Protein AF-A0A1V5ZG00-F1 (afdb_monomer)

Solvent-accessible surface area (backbone atoms only — not comparable to full-atom values): 4376 Å² total; per-residue (Å²): 134,84,85,76,84,76,88,78,64,95,50,57,70,59,53,49,56,52,49,41,53,52,41,28,76,74,72,48,63,80,54,98,72,49,72,72,56,53,43,51,54,52,31,46,55,53,35,49,55,53,23,70,74,68,79,43,91,64,68,43,66,63,50,39,54,66,68,68,73,115

Sequence (70 aa):
MTEVPLPNPTYSGHLWQLDEFLSWLDGGREPDTVLSDNMQSAATMFAAIVASGDAATVDVQKMVQAAMQV

Structure (mmCIF, N/CA/C/O backbone):
data_AF-A0A1V5ZG00-F1
#
_entry.id   AF-A0A1V5ZG00-F1
#
loop_
_atom_site.group_PDB
_atom_site.id
_atom_site.type_symbol
_atom_site.label_atom_id
_atom_s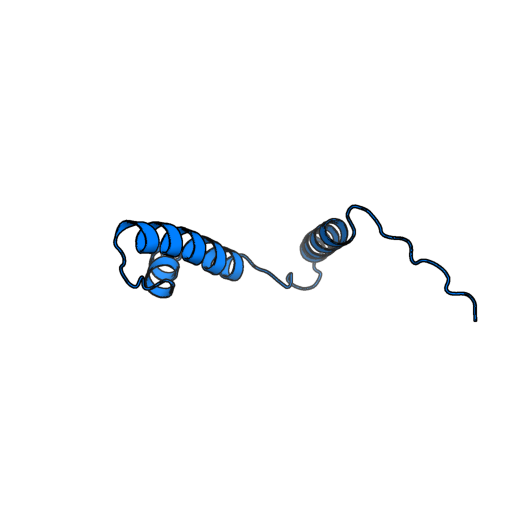ite.label_alt_id
_atom_site.label_comp_id
_atom_site.label_asym_id
_atom_site.label_entity_id
_atom_site.label_seq_id
_atom_site.pdbx_PDB_ins_code
_atom_site.Cartn_x
_atom_site.Cartn_y
_atom_site.Cartn_z
_atom_site.occupancy
_atom_site.B_iso_or_equiv
_atom_site.auth_seq_id
_atom_site.auth_comp_id
_atom_site.auth_asym_id
_atom_site.auth_atom_id
_atom_site.pdbx_PDB_model_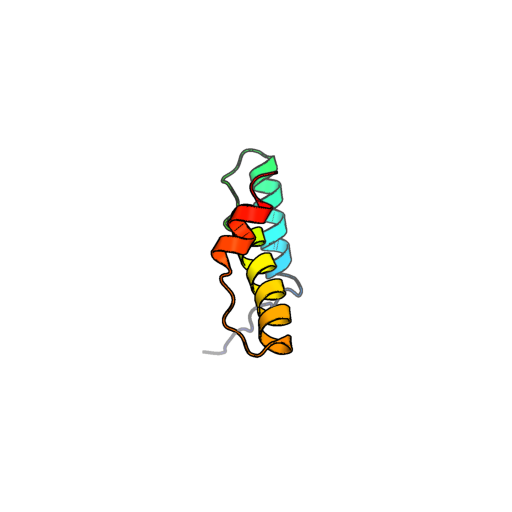num
ATOM 1 N N . MET A 1 1 ? 31.343 -31.960 -0.375 1.00 70.25 1 MET A N 1
ATOM 2 C CA . MET A 1 1 ? 31.099 -30.792 -1.246 1.00 70.25 1 MET A CA 1
ATOM 3 C C . MET A 1 1 ? 31.330 -29.558 -0.402 1.00 70.25 1 MET A C 1
ATOM 5 O O . MET A 1 1 ? 30.789 -29.510 0.693 1.00 70.25 1 MET A O 1
ATOM 9 N N . THR A 1 2 ? 32.176 -28.635 -0.854 1.00 85.56 2 THR A N 1
ATOM 10 C CA . THR A 1 2 ? 32.371 -27.347 -0.173 1.00 85.56 2 THR A CA 1
ATOM 11 C C . THR A 1 2 ? 31.317 -26.388 -0.703 1.00 85.56 2 THR A C 1
ATOM 13 O O . THR A 1 2 ? 31.209 -26.218 -1.916 1.00 85.56 2 THR A O 1
ATOM 16 N N . GLU A 1 3 ? 30.507 -25.826 0.184 1.00 86.44 3 GLU A N 1
ATOM 17 C CA . GLU A 1 3 ? 29.499 -24.831 -0.177 1.00 86.44 3 GLU A CA 1
ATOM 18 C C . GLU A 1 3 ? 30.182 -23.552 -0.688 1.00 86.44 3 GLU A C 1
ATOM 20 O O . GLU A 1 3 ? 31.176 -23.101 -0.116 1.00 86.44 3 GLU A O 1
ATOM 25 N N . VAL A 1 4 ? 29.673 -22.990 -1.787 1.00 88.62 4 VAL A N 1
ATOM 26 C CA . VAL A 1 4 ? 30.122 -21.699 -2.324 1.00 88.62 4 VAL A CA 1
ATOM 27 C C . VAL A 1 4 ? 29.121 -20.637 -1.866 1.00 88.62 4 VAL A C 1
ATOM 29 O O . VAL A 1 4 ? 27.940 -20.773 -2.188 1.00 88.62 4 VAL A O 1
ATOM 32 N N . PRO A 1 5 ? 29.547 -19.586 -1.140 1.00 86.62 5 PRO A N 1
ATOM 33 C CA . PRO A 1 5 ? 28.637 -18.542 -0.684 1.00 86.62 5 PRO A CA 1
ATOM 34 C C . PRO A 1 5 ? 28.014 -17.803 -1.870 1.00 86.62 5 PRO A C 1
ATOM 36 O O . PRO A 1 5 ? 28.727 -17.367 -2.778 1.00 86.62 5 PRO A O 1
ATOM 39 N N . LEU A 1 6 ? 26.693 -17.626 -1.850 1.00 86.25 6 LEU A N 1
ATOM 40 C CA . LEU A 1 6 ? 26.019 -16.787 -2.835 1.00 86.25 6 LEU A CA 1
ATOM 41 C C . LEU A 1 6 ? 26.358 -15.309 -2.588 1.00 86.25 6 LEU A C 1
ATOM 43 O O . LEU A 1 6 ? 26.343 -14.861 -1.437 1.00 86.25 6 LEU A O 1
ATOM 47 N N . PRO A 1 7 ? 26.618 -14.522 -3.646 1.00 83.44 7 PRO A N 1
ATO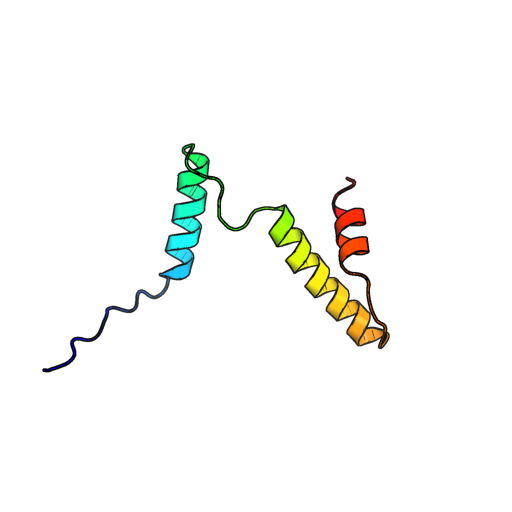M 48 C CA . PRO A 1 7 ? 26.635 -13.072 -3.535 1.00 83.44 7 PRO A CA 1
ATOM 49 C C . PRO A 1 7 ? 25.282 -12.583 -3.004 1.00 83.44 7 PRO A C 1
ATOM 51 O O . PRO A 1 7 ? 24.242 -12.974 -3.529 1.00 83.44 7 PRO A O 1
ATOM 54 N N . ASN A 1 8 ? 25.293 -11.721 -1.986 1.00 82.00 8 ASN A N 1
ATOM 55 C CA . ASN A 1 8 ? 24.096 -11.049 -1.483 1.00 82.00 8 ASN A CA 1
ATOM 56 C C . ASN A 1 8 ? 24.142 -9.570 -1.901 1.00 82.00 8 ASN A C 1
ATOM 58 O O . ASN A 1 8 ? 24.816 -8.779 -1.236 1.00 82.00 8 ASN A O 1
ATOM 62 N N . PRO A 1 9 ? 23.504 -9.181 -3.020 1.00 82.94 9 PRO A N 1
ATOM 63 C CA . PRO A 1 9 ? 23.504 -7.794 -3.454 1.00 82.94 9 PRO A CA 1
ATOM 64 C C . PRO A 1 9 ? 22.705 -6.953 -2.459 1.00 82.94 9 PRO A C 1
ATOM 66 O O . PRO A 1 9 ? 21.552 -7.270 -2.176 1.00 82.94 9 PRO A O 1
ATOM 69 N N . THR A 1 10 ? 23.283 -5.843 -1.993 1.00 90.75 10 THR A N 1
ATOM 70 C CA . THR A 1 10 ? 22.691 -4.957 -0.973 1.00 90.75 10 THR A CA 1
ATOM 71 C C . THR A 1 10 ? 21.257 -4.518 -1.289 1.00 90.75 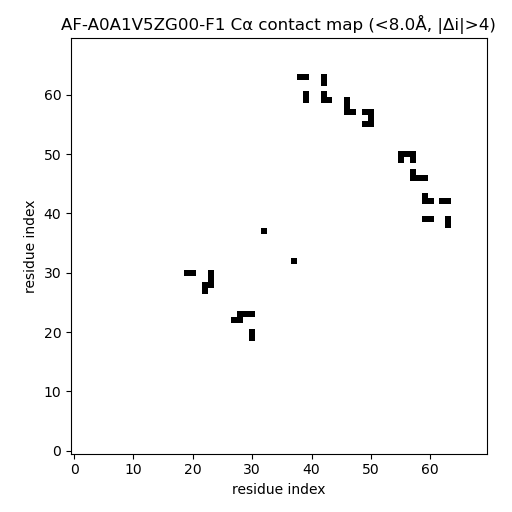10 THR A C 1
ATOM 73 O O . THR A 1 10 ? 20.470 -4.297 -0.376 1.00 90.75 10 THR A O 1
ATOM 76 N N . TYR A 1 11 ? 20.907 -4.403 -2.574 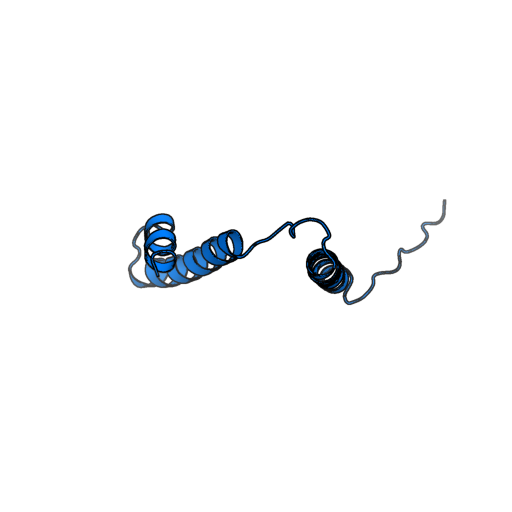1.00 92.19 11 TYR A N 1
ATOM 77 C CA . TYR A 1 11 ? 19.637 -3.834 -3.036 1.00 92.19 11 TYR A CA 1
ATOM 78 C C . TYR A 1 11 ? 18.869 -4.751 -3.991 1.00 92.19 11 TYR A C 1
ATOM 80 O O . TYR A 1 11 ? 18.098 -4.259 -4.809 1.00 92.19 11 TYR A O 1
ATOM 88 N N . SER A 1 12 ? 19.081 -6.068 -3.918 1.00 89.25 12 SER A N 1
ATOM 89 C CA . SER A 1 12 ? 18.466 -7.041 -4.837 1.00 89.25 12 SER A CA 1
ATOM 90 C C . SER A 1 12 ? 16.952 -6.839 -5.016 1.00 89.25 12 SER A C 1
ATOM 92 O O . SER A 1 12 ? 16.481 -6.765 -6.147 1.00 89.25 12 SER A O 1
ATOM 94 N N . GLY A 1 13 ? 16.208 -6.649 -3.921 1.00 89.50 13 GLY A N 1
ATOM 95 C CA . GLY A 1 13 ? 14.764 -6.389 -3.970 1.00 89.50 13 GLY A CA 1
ATOM 96 C C . GLY A 1 13 ? 14.387 -5.036 -4.587 1.00 89.50 13 GLY A C 1
ATOM 97 O O . GLY A 1 13 ? 13.449 -4.959 -5.372 1.00 89.50 13 GLY A O 1
A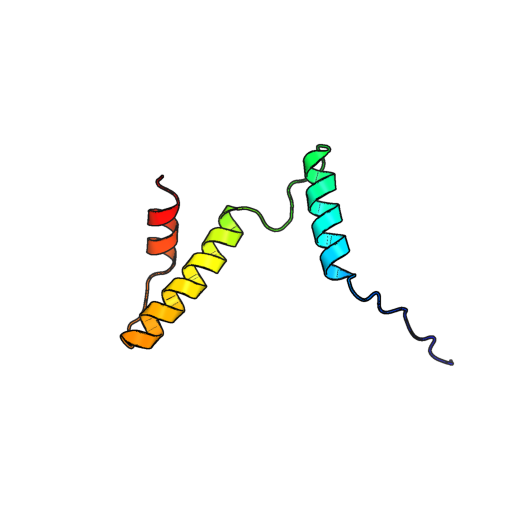TOM 98 N N . HIS A 1 14 ? 15.134 -3.969 -4.287 1.00 93.38 14 HIS A N 1
ATOM 99 C CA . HIS A 1 14 ? 14.866 -2.643 -4.859 1.00 93.38 14 HIS A CA 1
ATOM 100 C C . HIS A 1 14 ? 15.152 -2.600 -6.358 1.00 93.38 14 HIS A C 1
ATOM 102 O O . HIS A 1 14 ? 14.388 -2.003 -7.109 1.00 93.38 14 HIS A O 1
ATOM 108 N N . LEU A 1 15 ? 16.236 -3.247 -6.794 1.00 93.94 15 LEU A N 1
ATOM 109 C CA . LEU A 1 15 ? 16.573 -3.348 -8.211 1.00 93.94 15 LEU A CA 1
ATOM 110 C C . LEU A 1 15 ? 15.478 -4.082 -8.985 1.00 93.94 15 LEU A C 1
ATOM 112 O O . LEU A 1 15 ? 15.139 -3.655 -10.079 1.00 93.94 15 LEU A O 1
ATOM 116 N N . TRP A 1 16 ? 14.890 -5.125 -8.396 1.00 92.75 16 TRP A N 1
ATOM 117 C CA . TRP A 1 16 ? 13.778 -5.848 -9.009 1.00 92.75 16 TRP A CA 1
ATOM 118 C C . TRP A 1 16 ? 12.519 -4.977 -9.159 1.00 92.75 16 TRP A C 1
ATOM 120 O O . TRP A 1 16 ? 11.936 -4.937 -10.235 1.00 92.75 16 TRP A O 1
ATOM 130 N N . GLN A 1 17 ? 12.145 -4.209 -8.128 1.00 93.06 17 GLN A N 1
ATOM 131 C CA . GLN A 1 17 ? 11.002 -3.282 -8.213 1.00 93.06 17 GLN A CA 1
ATOM 132 C C . GLN A 1 17 ? 11.223 -2.168 -9.247 1.00 93.06 17 GLN A C 1
ATOM 134 O O . GLN A 1 17 ? 10.298 -1.785 -9.962 1.00 93.06 17 GLN A O 1
ATOM 139 N N . LEU A 1 18 ? 12.448 -1.637 -9.332 1.00 93.81 18 LEU A N 1
ATOM 140 C CA . LEU A 1 18 ? 12.805 -0.627 -10.330 1.00 93.81 18 LEU A CA 1
ATOM 141 C C . LEU A 1 18 ? 12.742 -1.194 -11.750 1.00 93.81 18 LEU A C 1
ATOM 143 O O . LEU A 1 18 ? 12.208 -0.535 -12.637 1.00 93.81 18 LEU A O 1
ATOM 147 N N . ASP A 1 19 ? 13.271 -2.399 -11.956 1.00 95.00 19 ASP A N 1
ATOM 148 C CA . ASP A 1 19 ? 13.236 -3.088 -13.247 1.00 95.00 19 ASP A CA 1
ATOM 149 C C . ASP A 1 19 ? 11.798 -3.362 -13.702 1.00 95.00 19 ASP A C 1
ATOM 151 O O . ASP A 1 19 ? 11.452 -3.070 -14.846 1.00 95.00 19 ASP A O 1
ATOM 155 N N . GLU A 1 20 ? 10.936 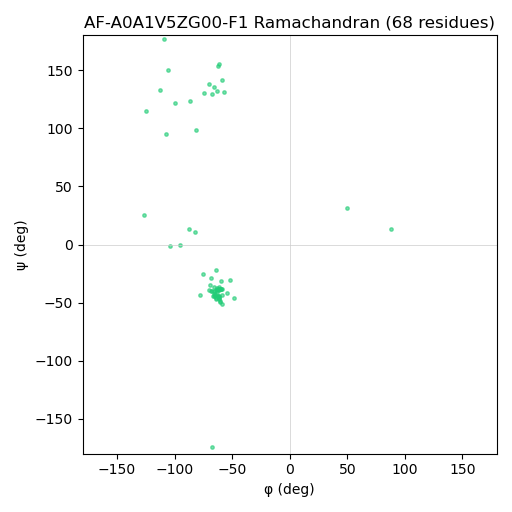-3.829 -12.796 1.00 95.38 20 GLU A N 1
ATOM 156 C CA . GLU A 1 20 ? 9.519 -4.061 -13.083 1.00 95.38 20 GLU A CA 1
ATOM 157 C C . GLU A 1 20 ? 8.800 -2.761 -13.480 1.00 95.38 20 GLU A C 1
ATOM 159 O O . GLU A 1 20 ? 8.092 -2.725 -14.489 1.00 95.38 20 GLU A O 1
ATOM 164 N N . PHE A 1 21 ? 9.032 -1.670 -12.742 1.00 94.44 21 PHE A N 1
ATOM 165 C CA . PHE A 1 21 ? 8.433 -0.369 -13.039 1.00 94.44 21 PHE A CA 1
ATOM 166 C C . PHE A 1 21 ? 8.898 0.204 -14.385 1.00 94.44 21 PHE A C 1
ATOM 168 O O . PHE A 1 21 ? 8.074 0.652 -15.182 1.00 94.44 21 PHE A O 1
ATOM 175 N N . LEU A 1 22 ? 10.206 0.186 -14.658 1.00 96.81 22 LEU A N 1
ATOM 176 C CA . LEU A 1 22 ? 10.755 0.691 -15.920 1.00 96.81 22 LEU A CA 1
ATOM 177 C C . LEU A 1 22 ? 10.305 -0.167 -17.107 1.00 96.81 22 LEU A C 1
ATOM 179 O O . LEU A 1 22 ? 9.881 0.376 -18.124 1.00 96.81 22 LEU A O 1
ATOM 183 N N . SER A 1 23 ? 10.308 -1.493 -16.950 1.00 96.81 23 SER A N 1
ATOM 184 C CA . SER A 1 23 ? 9.815 -2.417 -17.975 1.00 96.81 23 SER A CA 1
ATOM 185 C C . SER A 1 23 ? 8.349 -2.161 -18.314 1.00 96.81 23 SER A C 1
ATOM 187 O O . SER A 1 23 ? 7.969 -2.232 -19.481 1.00 96.81 23 SER A O 1
ATOM 189 N N . TRP A 1 24 ? 7.519 -1.839 -17.318 1.00 96.19 24 TRP A N 1
ATOM 190 C CA . TRP A 1 24 ? 6.127 -1.463 -17.550 1.00 96.19 24 TRP A CA 1
ATOM 191 C C . TRP A 1 24 ? 5.997 -0.158 -18.348 1.00 96.19 24 TRP A C 1
ATOM 193 O O . TRP A 1 24 ? 5.207 -0.102 -19.293 1.00 96.19 24 TRP A O 1
ATOM 203 N N . LEU A 1 25 ? 6.802 0.866 -18.035 1.00 96.06 25 LEU A N 1
ATOM 204 C CA . LEU A 1 25 ? 6.824 2.123 -18.800 1.00 96.06 25 LEU A CA 1
ATOM 205 C C . LEU A 1 25 ? 7.208 1.914 -20.273 1.00 96.06 25 LEU A C 1
ATOM 207 O O . LEU A 1 25 ? 6.694 2.619 -21.142 1.00 96.06 25 LEU A O 1
ATOM 211 N N . ASP A 1 26 ? 8.041 0.913 -20.553 1.00 97.88 26 ASP A N 1
ATOM 212 C CA . ASP A 1 26 ? 8.451 0.526 -21.907 1.00 97.88 26 ASP A CA 1
ATOM 213 C C . ASP A 1 26 ? 7.426 -0.384 -22.626 1.00 97.88 26 ASP A C 1
ATOM 215 O O . ASP A 1 26 ? 7.702 -0.929 -23.698 1.00 97.88 26 ASP A O 1
ATOM 219 N N . GLY A 1 27 ? 6.217 -0.543 -22.072 1.00 97.62 27 GLY A N 1
ATOM 220 C CA . GLY A 1 27 ? 5.134 -1.345 -22.654 1.00 97.62 27 GLY A CA 1
ATOM 221 C C . GLY A 1 27 ? 5.166 -2.825 -22.265 1.00 97.62 27 GLY A C 1
ATOM 222 O O . GLY A 1 27 ? 4.478 -3.642 -22.882 1.00 97.62 27 GLY A O 1
ATOM 223 N N . GLY A 1 28 ? 5.966 -3.179 -21.258 1.00 96.19 28 GLY A N 1
ATOM 224 C CA . GLY A 1 28 ? 5.948 -4.486 -20.617 1.00 96.19 28 GLY A CA 1
ATOM 225 C C . GLY A 1 28 ? 4.663 -4.746 -19.825 1.00 96.19 28 GLY A C 1
ATOM 226 O O . GLY A 1 28 ? 3.704 -3.973 -19.846 1.00 96.19 28 GLY A O 1
ATOM 227 N N . ARG A 1 29 ? 4.634 -5.880 -19.116 1.00 95.62 29 ARG A N 1
ATOM 228 C CA . ARG A 1 29 ? 3.490 -6.255 -18.271 1.00 95.62 29 ARG A CA 1
ATOM 229 C C . ARG A 1 29 ? 3.272 -5.236 -17.150 1.00 95.62 29 ARG A C 1
ATOM 231 O O . ARG A 1 29 ? 4.217 -4.597 -16.699 1.00 95.62 29 ARG A O 1
ATOM 238 N N . GLU A 1 30 ? 2.033 -5.145 -16.681 1.00 93.62 30 GLU A N 1
ATOM 239 C CA . GLU A 1 30 ? 1.710 -4.409 -15.460 1.00 93.62 30 GLU A CA 1
ATOM 240 C C . GLU A 1 30 ? 2.498 -4.984 -14.259 1.00 93.62 30 GLU A C 1
ATOM 242 O O . GLU A 1 30 ? 2.693 -6.209 -14.206 1.00 93.62 30 GLU A O 1
ATOM 247 N N . PRO A 1 31 ? 2.984 -4.132 -13.332 1.00 93.56 31 PRO A N 1
ATOM 248 C CA . PRO A 1 31 ? 3.694 -4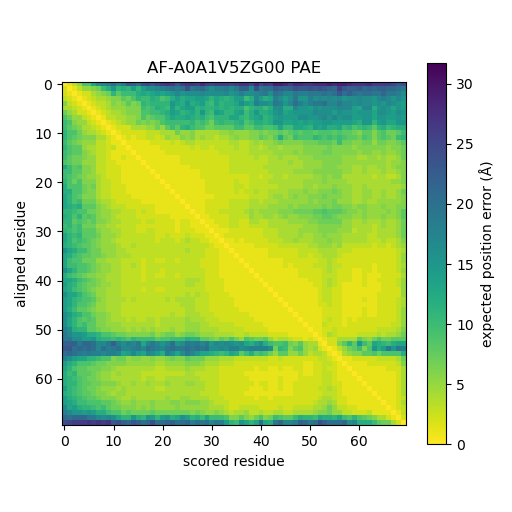.582 -12.140 1.00 93.56 31 PRO A CA 1
ATOM 249 C C . PRO A 1 31 ? 2.825 -5.466 -11.246 1.00 93.56 31 PRO A C 1
ATOM 251 O O . PRO A 1 31 ? 1.604 -5.322 -11.221 1.00 93.56 31 PRO A O 1
ATOM 254 N N . ASP A 1 32 ? 3.456 -6.327 -10.447 1.00 92.25 32 ASP A N 1
ATOM 255 C CA . ASP A 1 32 ? 2.743 -7.212 -9.515 1.00 92.25 32 ASP A CA 1
ATOM 256 C C . ASP A 1 32 ? 1.983 -6.447 -8.419 1.00 92.25 32 ASP A C 1
ATOM 258 O O . ASP A 1 32 ? 1.075 -6.991 -7.794 1.00 92.25 32 ASP A O 1
ATOM 262 N N . THR A 1 33 ? 2.376 -5.201 -8.144 1.00 92.19 33 THR A N 1
ATOM 263 C CA . THR A 1 33 ? 1.713 -4.324 -7.173 1.00 92.19 33 THR A CA 1
ATOM 264 C C . THR A 1 33 ? 1.325 -3.016 -7.840 1.00 92.19 33 THR A C 1
ATOM 266 O O . THR A 1 33 ? 2.184 -2.220 -8.231 1.00 92.19 33 THR A O 1
ATOM 269 N N . VAL A 1 34 ? 0.022 -2.772 -7.933 1.00 90.56 34 VAL A N 1
ATOM 270 C CA . VAL A 1 34 ? -0.535 -1.592 -8.600 1.00 90.56 34 VAL A CA 1
ATOM 271 C C . VAL A 1 34 ? -1.130 -0.615 -7.587 1.00 90.56 34 VAL A C 1
ATOM 273 O O . VAL A 1 34 ? -1.157 -0.854 -6.377 1.00 90.56 34 VAL A O 1
ATOM 276 N N . LEU A 1 35 ? -1.617 0.533 -8.066 1.00 90.62 35 LEU A N 1
ATOM 277 C CA . LEU A 1 35 ? -2.146 1.585 -7.196 1.00 90.62 35 LEU A CA 1
ATOM 278 C C . LEU A 1 35 ? -3.248 1.072 -6.254 1.00 90.62 35 LEU A C 1
ATOM 280 O O . LEU A 1 35 ? -3.243 1.425 -5.077 1.00 90.62 35 LEU A O 1
ATOM 284 N N . SER A 1 36 ? -4.163 0.222 -6.730 1.00 92.38 36 SER A N 1
ATOM 285 C CA . SER A 1 36 ? -5.234 -0.325 -5.888 1.00 92.38 36 SER A CA 1
ATOM 286 C C . SER A 1 36 ? -4.704 -1.147 -4.713 1.00 92.38 36 SER A C 1
ATOM 288 O O . SER A 1 36 ? -5.247 -1.043 -3.615 1.00 92.38 36 SER A O 1
ATOM 290 N N . ASP A 1 37 ? -3.623 -1.902 -4.904 1.00 94.75 37 ASP A N 1
ATOM 291 C CA . ASP A 1 37 ? -3.011 -2.711 -3.842 1.00 94.75 37 ASP A CA 1
ATOM 292 C C . ASP A 1 37 ? -2.329 -1.821 -2.798 1.00 94.75 37 ASP A C 1
ATOM 294 O O . ASP A 1 37 ? -2.454 -2.026 -1.584 1.00 94.75 37 ASP A O 1
ATOM 298 N N . ASN A 1 38 ? -1.671 -0.757 -3.264 1.00 93.19 38 ASN A N 1
ATOM 299 C CA . ASN A 1 38 ? -1.071 0.246 -2.387 1.00 93.19 38 ASN A CA 1
ATOM 300 C C . ASN A 1 38 ? -2.132 0.951 -1.533 1.00 93.19 38 ASN A C 1
ATOM 302 O O . ASN A 1 38 ? -1.909 1.189 -0.342 1.00 93.19 38 ASN A O 1
ATOM 306 N N . MET A 1 39 ? -3.310 1.227 -2.099 1.00 96.38 39 MET A N 1
ATOM 307 C CA . MET A 1 39 ? -4.423 1.836 -1.365 1.00 96.38 39 MET A CA 1
ATOM 308 C C . MET A 1 39 ? -4.966 0.920 -0.262 1.00 96.38 39 MET A C 1
ATOM 310 O O . MET A 1 39 ? -5.282 1.407 0.825 1.00 96.38 39 MET A O 1
ATOM 314 N N . GLN A 1 40 ? -5.004 -0.397 -0.485 1.00 97.06 40 GLN A N 1
ATOM 315 C CA . GLN A 1 40 ? -5.365 -1.376 0.551 1.00 97.06 40 GLN A CA 1
ATOM 316 C C . GLN A 1 40 ? -4.365 -1.358 1.718 1.00 97.06 40 GLN A C 1
ATOM 318 O O . GLN A 1 40 ? -4.755 -1.326 2.891 1.00 97.06 40 GLN A O 1
ATOM 323 N N . SER A 1 41 ? -3.069 -1.320 1.402 1.00 97.19 41 SER A N 1
ATOM 324 C CA . SER A 1 41 ? -1.997 -1.266 2.405 1.00 97.19 41 SER A CA 1
ATOM 325 C C . SER A 1 41 ? -2.050 0.028 3.222 1.00 97.19 41 SER A C 1
ATOM 327 O O . SER A 1 41 ? -2.014 -0.006 4.454 1.00 97.19 41 SER A O 1
ATOM 329 N N . ALA A 1 42 ? -2.211 1.173 2.552 1.00 96.75 42 ALA A N 1
ATOM 330 C CA . ALA A 1 42 ? -2.353 2.470 3.207 1.00 96.75 42 ALA A CA 1
ATOM 331 C C . ALA A 1 42 ? -3.583 2.517 4.124 1.00 96.75 42 ALA A C 1
ATOM 333 O O . ALA A 1 42 ? -3.463 2.878 5.297 1.00 96.75 42 ALA A O 1
ATOM 334 N N . ALA A 1 43 ? -4.750 2.092 3.630 1.00 97.00 43 ALA A N 1
ATOM 335 C CA . ALA A 1 43 ? -5.977 2.057 4.421 1.00 97.00 43 ALA A CA 1
ATOM 336 C C . ALA A 1 43 ? -5.845 1.153 5.652 1.00 97.00 43 ALA A C 1
ATOM 338 O O . ALA A 1 43 ? -6.314 1.517 6.727 1.00 97.00 43 ALA A O 1
ATOM 339 N N . THR A 1 44 ? -5.152 0.018 5.528 1.00 97.31 44 THR A N 1
ATOM 340 C CA . THR A 1 44 ? -4.881 -0.879 6.661 1.00 97.31 44 THR A CA 1
ATOM 341 C C . THR A 1 44 ? -4.0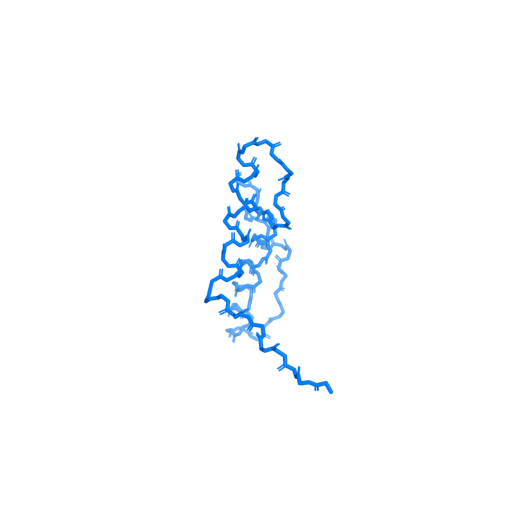47 -0.188 7.741 1.00 97.31 44 THR A C 1
ATOM 343 O O . THR A 1 44 ? -4.383 -0.278 8.922 1.00 97.31 44 THR A O 1
ATOM 346 N N . MET A 1 45 ? -2.997 0.550 7.361 1.00 97.31 45 MET A N 1
ATOM 347 C CA . MET A 1 45 ? -2.185 1.311 8.322 1.00 97.31 45 MET A CA 1
ATOM 348 C C . MET A 1 45 ? -3.013 2.378 9.051 1.00 97.31 45 MET A C 1
ATOM 350 O O . MET A 1 45 ? -2.953 2.467 10.278 1.00 97.31 45 MET A O 1
ATOM 354 N N . PHE A 1 46 ? -3.831 3.151 8.330 1.00 95.38 46 PHE A N 1
ATOM 355 C CA . PHE A 1 46 ? -4.705 4.152 8.954 1.00 95.38 46 PHE A CA 1
ATOM 356 C C . PHE A 1 46 ? -5.783 3.521 9.840 1.00 95.38 46 PHE A C 1
ATOM 358 O O . PHE A 1 46 ? -6.041 4.012 10.940 1.00 95.38 46 PHE A O 1
ATOM 365 N N . ALA A 1 47 ? -6.370 2.405 9.409 1.00 95.25 47 ALA A N 1
ATOM 366 C CA . ALA A 1 47 ? -7.332 1.662 10.209 1.00 95.25 47 ALA A CA 1
ATOM 367 C C . ALA A 1 47 ? -6.709 1.144 11.509 1.00 95.25 47 ALA A C 1
ATOM 369 O O . ALA A 1 47 ? -7.352 1.223 12.551 1.00 95.25 47 ALA A O 1
ATOM 370 N N . ALA A 1 48 ? -5.457 0.674 11.479 1.00 95.69 48 ALA A N 1
ATOM 371 C CA . ALA A 1 48 ? -4.744 0.240 12.678 1.00 95.69 48 ALA A CA 1
ATOM 372 C C . ALA A 1 48 ? -4.524 1.394 13.669 1.00 95.69 48 ALA A C 1
ATOM 374 O O . ALA A 1 48 ? -4.731 1.213 14.869 1.00 95.69 48 ALA A O 1
ATOM 375 N N . ILE A 1 49 ? -4.171 2.588 13.176 1.00 94.81 49 ILE A N 1
ATOM 376 C CA . ILE A 1 49 ? -4.050 3.796 14.008 1.00 94.81 49 ILE A CA 1
ATOM 377 C C . ILE A 1 49 ? -5.386 4.095 14.705 1.00 94.81 49 ILE A C 1
ATOM 379 O O . ILE A 1 49 ? -5.414 4.212 15.930 1.00 94.81 49 ILE A O 1
ATOM 383 N N . VAL A 1 50 ? -6.495 4.144 13.957 1.00 92.88 50 VAL A N 1
ATOM 384 C CA . VAL A 1 50 ? -7.839 4.385 14.520 1.00 92.88 50 VAL A CA 1
ATOM 385 C C . VAL A 1 50 ? -8.228 3.297 15.525 1.00 92.88 50 VAL A C 1
ATOM 387 O O . VAL A 1 50 ? -8.614 3.600 16.653 1.00 92.88 50 VAL A O 1
ATOM 390 N N . ALA A 1 51 ? -8.068 2.026 15.152 1.00 94.44 51 ALA A N 1
ATOM 391 C CA . ALA A 1 51 ? -8.406 0.890 16.002 1.00 94.44 51 ALA A CA 1
ATOM 392 C C . ALA A 1 51 ? -7.625 0.908 17.324 1.00 94.44 51 ALA A C 1
ATOM 394 O O . ALA A 1 51 ? -8.184 0.593 18.373 1.00 94.44 51 ALA A O 1
ATOM 395 N N . SER A 1 52 ? -6.348 1.310 17.289 1.00 93.88 52 SER A N 1
ATOM 396 C CA . SER A 1 52 ? -5.508 1.406 18.487 1.00 93.88 52 SER A CA 1
ATOM 397 C C . SER A 1 52 ? -5.931 2.515 19.454 1.00 93.88 52 SER A C 1
ATOM 399 O O . SER A 1 52 ? -5.722 2.370 20.656 1.00 93.88 52 SER A O 1
ATOM 401 N N . GLY A 1 53 ? -6.534 3.598 18.950 1.00 90.38 53 GLY A N 1
ATOM 402 C CA . GLY A 1 53 ? -7.015 4.706 19.775 1.00 90.38 53 GLY A CA 1
ATOM 403 C C . GLY A 1 53 ? -8.334 4.389 20.477 1.00 90.38 53 GLY A C 1
ATOM 404 O O . GLY A 1 53 ? -8.471 4.639 21.673 1.00 90.38 53 GLY A O 1
ATOM 405 N N . ASP A 1 54 ? -9.271 3.783 19.745 1.00 82.00 54 ASP A N 1
ATOM 406 C CA . ASP A 1 54 ? -10.657 3.608 20.201 1.00 82.00 54 ASP A CA 1
ATOM 407 C C . ASP A 1 54 ? -10.984 2.178 20.672 1.00 82.00 54 ASP A C 1
ATOM 409 O O . ASP A 1 54 ? -12.119 1.899 21.061 1.00 82.00 54 ASP A O 1
ATOM 413 N N . ALA A 1 55 ? -10.018 1.250 20.610 1.00 72.00 55 ALA A N 1
ATOM 414 C CA . ALA A 1 55 ? -10.221 -0.188 20.835 1.00 72.00 55 ALA A CA 1
ATOM 415 C C . ALA A 1 55 ? -11.400 -0.769 20.020 1.00 72.00 55 ALA A C 1
ATOM 417 O O . ALA A 1 55 ? -12.086 -1.701 20.447 1.00 72.00 55 ALA A O 1
ATOM 418 N N . ALA A 1 56 ? -11.639 -0.200 18.837 1.00 83.25 56 ALA A N 1
ATOM 419 C CA . ALA A 1 56 ? -12.759 -0.528 17.971 1.00 83.25 56 ALA A CA 1
ATOM 420 C C . ALA A 1 56 ? -12.307 -1.362 16.766 1.00 83.25 56 ALA A C 1
ATOM 422 O O . ALA A 1 56 ? -11.194 -1.223 16.259 1.00 83.25 56 ALA A O 1
ATOM 423 N N . THR A 1 57 ? -13.204 -2.214 16.269 1.00 93.94 57 THR A N 1
ATOM 424 C CA . THR A 1 57 ? -13.025 -2.850 14.956 1.00 93.94 57 THR A CA 1
ATOM 425 C C . THR A 1 57 ? -13.300 -1.822 13.863 1.00 93.94 57 THR A C 1
ATOM 427 O O . THR A 1 57 ? -14.334 -1.156 13.889 1.00 93.94 57 THR A O 1
ATOM 430 N N . VAL A 1 58 ? -12.390 -1.709 12.896 1.00 95.25 58 VAL A N 1
ATOM 431 C CA . VAL A 1 58 ? -12.476 -0.745 11.793 1.00 95.25 58 VAL A CA 1
ATOM 432 C C . VAL A 1 58 ? -12.695 -1.476 10.469 1.00 95.25 58 VAL A C 1
ATOM 434 O O . VAL A 1 58 ? -11.999 -2.440 10.160 1.00 95.25 58 VAL A O 1
ATOM 437 N N . ASP A 1 59 ? -13.652 -0.998 9.671 1.00 96.62 59 ASP A N 1
ATOM 438 C CA . ASP A 1 59 ? -13.900 -1.494 8.314 1.00 96.62 59 ASP A CA 1
ATOM 439 C C . ASP A 1 59 ? -12.923 -0.851 7.318 1.00 96.62 59 ASP A C 1
ATOM 441 O O . ASP A 1 59 ? -13.113 0.279 6.856 1.00 96.62 59 ASP A O 1
ATOM 445 N N . VAL A 1 60 ? -11.864 -1.593 6.991 1.00 96.81 60 VAL A N 1
ATOM 446 C CA . VAL A 1 60 ? -10.821 -1.167 6.046 1.00 96.81 60 VAL A CA 1
ATOM 447 C C . VAL A 1 60 ? -11.384 -0.973 4.636 1.00 96.81 60 VAL A C 1
ATOM 449 O O . VAL A 1 60 ? -11.014 -0.017 3.956 1.00 96.81 60 VAL A O 1
ATOM 452 N N . GLN A 1 61 ? -12.305 -1.831 4.185 1.00 97.19 61 GLN A N 1
ATOM 453 C CA . GLN A 1 61 ? -12.820 -1.753 2.814 1.00 97.19 61 GLN A CA 1
ATOM 454 C C . GLN A 1 61 ? -13.684 -0.513 2.612 1.00 97.19 61 GLN A C 1
ATOM 456 O O . GLN A 1 61 ? -13.601 0.130 1.563 1.00 97.19 61 GLN A O 1
ATOM 461 N N . LYS A 1 62 ? -14.437 -0.106 3.639 1.00 96.31 62 LYS A N 1
ATOM 462 C CA . LYS A 1 62 ? -15.156 1.171 3.617 1.00 96.31 62 LYS A CA 1
ATOM 463 C C . LYS A 1 62 ? -14.208 2.368 3.462 1.00 96.31 62 LYS A C 1
ATOM 465 O O . LYS A 1 62 ? -14.541 3.306 2.739 1.00 96.31 62 LYS A O 1
ATOM 470 N N . MET A 1 63 ? -13.031 2.340 4.096 1.00 95.19 63 MET A N 1
ATOM 471 C CA . MET A 1 63 ? -12.023 3.400 3.940 1.00 95.19 63 MET A CA 1
ATOM 472 C C . MET A 1 63 ? -11.449 3.445 2.521 1.00 95.19 63 MET A C 1
ATOM 474 O O . MET A 1 63 ? -11.360 4.525 1.939 1.00 95.19 63 MET A O 1
ATOM 478 N N . VAL A 1 64 ? -11.112 2.288 1.943 1.00 96.69 64 VAL A N 1
ATOM 479 C CA . VAL A 1 64 ? -10.600 2.208 0.564 1.00 96.69 64 VAL A CA 1
ATOM 480 C C . VAL A 1 64 ? -11.629 2.737 -0.431 1.00 96.69 64 VAL A C 1
ATOM 482 O O . VAL A 1 64 ? -11.295 3.568 -1.271 1.00 96.69 64 VAL A O 1
ATOM 485 N N . GLN A 1 65 ? -12.889 2.311 -0.314 1.00 95.62 65 GLN A N 1
ATOM 486 C CA . GLN A 1 65 ? -13.963 2.770 -1.199 1.00 95.62 65 GLN A CA 1
ATOM 487 C C . GLN A 1 65 ? -14.148 4.288 -1.132 1.00 95.62 65 GLN A C 1
ATOM 489 O O . GLN A 1 65 ? -14.264 4.925 -2.173 1.00 95.62 65 GLN A O 1
ATOM 494 N N . ALA A 1 66 ? -14.127 4.874 0.067 1.00 93.38 66 ALA A N 1
ATOM 495 C CA . ALA A 1 66 ? -14.236 6.322 0.230 1.00 93.38 66 ALA A CA 1
ATOM 496 C C . ALA A 1 66 ? -13.054 7.079 -0.405 1.00 93.38 66 ALA A C 1
ATOM 498 O O . ALA A 1 66 ? -13.254 8.142 -0.984 1.00 93.38 66 ALA A O 1
ATOM 499 N N . ALA A 1 67 ? -11.836 6.532 -0.329 1.00 90.44 67 ALA A N 1
ATOM 500 C CA . ALA A 1 67 ? -10.639 7.154 -0.897 1.00 90.44 67 ALA A CA 1
ATOM 501 C C . ALA A 1 67 ? -10.551 7.045 -2.432 1.00 90.44 67 ALA A C 1
ATOM 503 O O . ALA A 1 67 ? -9.901 7.873 -3.062 1.00 90.44 67 ALA A O 1
ATOM 504 N N . MET A 1 68 ? -11.193 6.038 -3.031 1.00 88.44 68 MET A N 1
ATOM 505 C CA . MET A 1 68 ? -11.144 5.757 -4.475 1.00 88.44 68 MET A CA 1
ATOM 506 C C . MET A 1 68 ? -12.317 6.359 -5.268 1.00 88.44 68 MET A C 1
ATOM 508 O O . MET A 1 68 ? -12.385 6.184 -6.480 1.00 88.44 68 MET A O 1
ATOM 512 N N . GLN A 1 69 ? -13.254 7.044 -4.605 1.00 80.88 69 GLN A N 1
ATOM 513 C CA . GLN A 1 69 ? -14.410 7.711 -5.229 1.00 80.88 69 GLN A CA 1
ATOM 514 C C . GLN A 1 69 ? -14.121 9.153 -5.700 1.00 80.88 69 GLN A C 1
ATOM 516 O O . GLN A 1 69 ? -15.064 9.895 -5.978 1.00 80.88 69 GLN A O 1
ATOM 521 N N . VAL A 1 70 ? -12.847 9.557 -5.753 1.00 56.41 70 VAL A N 1
ATOM 522 C CA . VAL A 1 70 ? -12.401 10.918 -6.111 1.00 56.41 70 VAL A CA 1
ATOM 523 C C . VAL A 1 70 ? -12.237 11.079 -7.617 1.00 56.41 70 VAL A C 1
ATOM 525 O O . VAL A 1 70 ? -11.641 10.174 -8.241 1.00 56.41 70 VAL A O 1
#

pLDDT: mean 91.63, std 7.05, range [56.41, 97.88]

Radius of gyration: 19.0 Å; Cα contacts (8 Å, |Δi|>4): 26; chains: 1; bounding box: 48×42×44 Å

Secondary structure (DSSP, 8-state):
-PPPPPP--TTHHHHHHHHHHHHHHTT-PPPSS-HHHHHHHHHHHHHHHHHHHH-----HHHHHHHHT--

Mean predicted aligned error: 5.91 Å

Foldseek 3Di:
DDDDDDDDPPCVPVVVVVCQVVCVVVVHDHHPADPLNVLLVVLVVVQVVVCVVPVDHDDSVVVSVVVPPD